Protein AF-A0A538BYQ7-F1 (afdb_monomer_lite)

Structure (mmCIF, N/CA/C/O backbone):
data_AF-A0A538BYQ7-F1
#
_entry.id   AF-A0A538BYQ7-F1
#
loop_
_atom_site.group_PDB
_atom_site.id
_atom_site.type_symbol
_atom_site.label_atom_id
_atom_site.label_alt_id
_atom_site.label_comp_id
_atom_site.label_asym_id
_atom_site.label_entity_id
_atom_site.label_seq_id
_atom_site.pdbx_PDB_ins_code
_atom_site.Cartn_x
_atom_site.Cartn_y
_atom_site.Cartn_z
_atom_site.occupancy
_atom_site.B_iso_or_equiv
_atom_site.auth_seq_id
_atom_site.auth_comp_id
_atom_site.auth_asym_id
_atom_site.auth_atom_id
_atom_site.pdbx_PDB_model_num
ATOM 1 N N . MET A 1 1 ? 15.990 -5.684 -23.318 1.00 61.00 1 MET A N 1
ATOM 2 C CA . MET A 1 1 ? 16.028 -4.240 -22.981 1.00 61.00 1 MET A CA 1
ATOM 3 C C . MET A 1 1 ? 15.165 -3.868 -21.769 1.00 61.00 1 MET A C 1
ATOM 5 O O . MET A 1 1 ? 15.606 -3.038 -20.991 1.00 61.00 1 MET A O 1
ATOM 9 N N . ILE A 1 2 ? 13.992 -4.482 -21.551 1.00 71.44 2 ILE A N 1
ATOM 10 C CA . ILE A 1 2 ? 13.089 -4.166 -20.419 1.00 71.44 2 ILE A CA 1
ATOM 11 C C . ILE A 1 2 ? 13.707 -4.408 -19.024 1.00 71.44 2 ILE A C 1
ATOM 13 O O . ILE A 1 2 ? 13.505 -3.619 -18.108 1.00 71.44 2 ILE A O 1
ATOM 17 N N . TRP A 1 3 ? 14.531 -5.452 -18.871 1.00 70.62 3 TRP A N 1
ATOM 18 C CA . TRP A 1 3 ? 15.130 -5.827 -17.584 1.00 70.62 3 TRP A CA 1
ATOM 19 C C . TRP A 1 3 ? 15.983 -4.708 -16.974 1.00 70.62 3 TRP A C 1
ATOM 21 O O . TRP A 1 3 ? 15.813 -4.357 -15.813 1.00 70.62 3 TRP A O 1
ATOM 31 N N . SER A 1 4 ? 16.848 -4.082 -17.774 1.00 72.00 4 SER A N 1
ATOM 32 C CA . SER A 1 4 ? 17.669 -2.949 -17.334 1.00 72.00 4 SER A CA 1
ATOM 33 C C . SER A 1 4 ? 16.856 -1.670 -17.106 1.00 72.00 4 SER A C 1
ATOM 35 O O . SER A 1 4 ? 17.278 -0.813 -16.338 1.00 72.00 4 SER A O 1
ATOM 37 N N . ALA A 1 5 ? 15.692 -1.534 -17.749 1.00 72.31 5 ALA A N 1
ATOM 38 C CA . ALA A 1 5 ? 14.814 -0.381 -17.571 1.00 72.31 5 ALA A CA 1
ATOM 39 C C . ALA A 1 5 ? 14.046 -0.435 -16.237 1.00 72.31 5 ALA A C 1
ATOM 41 O O . ALA A 1 5 ? 13.872 0.599 -15.591 1.00 72.31 5 ALA A O 1
ATOM 42 N N . ILE A 1 6 ? 13.636 -1.626 -15.784 1.00 73.88 6 ILE A N 1
ATOM 43 C CA . ILE A 1 6 ? 12.928 -1.824 -14.504 1.00 73.88 6 ILE A CA 1
ATOM 44 C C . ILE A 1 6 ? 13.789 -1.367 -13.321 1.00 73.88 6 ILE A C 1
ATOM 46 O O . ILE A 1 6 ? 13.311 -0.641 -12.455 1.00 73.88 6 ILE A O 1
ATOM 50 N N . TRP A 1 7 ? 15.076 -1.718 -13.326 1.00 78.25 7 TRP A N 1
ATOM 51 C CA . TRP A 1 7 ? 16.021 -1.359 -12.264 1.00 78.25 7 TRP A CA 1
ATOM 52 C C . TRP A 1 7 ? 16.630 0.044 -12.420 1.00 78.25 7 TRP A C 1
ATOM 54 O O . TRP A 1 7 ? 17.602 0.371 -11.739 1.00 78.25 7 TRP A O 1
ATOM 64 N N . SER A 1 8 ? 16.090 0.885 -13.311 1.00 86.00 8 SER A N 1
ATOM 65 C CA . SER A 1 8 ? 16.575 2.259 -13.447 1.00 86.00 8 SER A CA 1
ATOM 66 C C . SER A 1 8 ? 16.292 3.067 -12.169 1.00 86.00 8 SER A C 1
ATOM 68 O O . SER A 1 8 ? 15.213 2.931 -11.582 1.00 86.00 8 SER A O 1
ATOM 70 N N . PRO A 1 9 ? 17.216 3.949 -11.740 1.00 85.75 9 PRO A N 1
ATOM 71 C CA . PRO A 1 9 ? 17.037 4.749 -10.525 1.00 85.75 9 PRO A CA 1
ATOM 72 C C . PRO A 1 9 ? 15.730 5.549 -10.531 1.00 85.75 9 PRO A C 1
ATOM 74 O O . PRO A 1 9 ? 15.070 5.685 -9.504 1.00 85.75 9 PRO A O 1
ATOM 77 N N . THR A 1 10 ? 15.328 6.038 -11.707 1.00 86.75 10 THR A N 1
ATOM 78 C CA . THR A 1 10 ? 14.094 6.799 -11.908 1.00 86.75 10 THR A CA 1
ATOM 79 C C . THR A 1 10 ? 12.851 5.955 -11.636 1.00 86.75 10 THR A C 1
ATOM 81 O O . THR A 1 10 ? 11.977 6.398 -10.897 1.00 86.75 10 THR A O 1
ATOM 84 N N . ASN A 1 11 ? 12.775 4.728 -12.161 1.00 86.12 11 ASN A N 1
ATOM 85 C CA . ASN A 1 11 ? 11.619 3.854 -11.936 1.00 86.12 11 ASN A CA 1
ATOM 86 C C . ASN A 1 11 ? 11.509 3.410 -10.476 1.00 86.12 11 ASN A C 1
ATOM 88 O O . ASN A 1 11 ? 10.405 3.344 -9.935 1.00 86.12 11 ASN A O 1
ATOM 92 N N . VAL A 1 12 ? 12.646 3.178 -9.815 1.00 87.19 12 VAL A N 1
ATOM 93 C CA . VAL A 1 12 ? 12.677 2.871 -8.380 1.00 87.19 12 VAL A CA 1
ATOM 94 C C . VAL A 1 12 ? 12.162 4.060 -7.563 1.00 87.19 12 VAL A C 1
ATOM 96 O O . VAL A 1 12 ? 11.301 3.876 -6.706 1.00 87.19 12 VAL A O 1
ATOM 99 N N . LEU A 1 13 ? 12.612 5.284 -7.859 1.00 87.62 13 LEU A N 1
ATOM 100 C CA . LEU A 1 13 ? 12.125 6.504 -7.200 1.00 87.62 13 LEU A CA 1
ATOM 101 C C . LEU A 1 13 ? 10.619 6.706 -7.391 1.00 87.62 13 LEU A C 1
ATOM 103 O O . LEU A 1 13 ? 9.916 6.999 -6.425 1.00 87.62 13 LEU A O 1
ATOM 107 N N . VAL A 1 14 ? 10.111 6.513 -8.611 1.00 87.56 14 VAL A N 1
ATOM 108 C CA . VAL A 1 14 ? 8.674 6.622 -8.904 1.00 87.56 14 VAL A CA 1
ATOM 109 C C . VAL A 1 14 ? 7.879 5.572 -8.128 1.00 87.56 14 VAL A C 1
ATOM 111 O O . VAL A 1 14 ? 6.876 5.916 -7.503 1.00 87.56 14 VAL A O 1
ATOM 114 N N . GLY A 1 15 ? 8.346 4.320 -8.100 1.00 86.25 15 GLY A N 1
ATOM 115 C CA . GLY A 1 15 ? 7.708 3.245 -7.340 1.00 86.25 15 GLY A CA 1
ATOM 116 C C . GLY A 1 15 ? 7.676 3.523 -5.836 1.00 86.25 15 GLY A C 1
ATOM 117 O O . GLY A 1 15 ? 6.633 3.366 -5.199 1.00 86.25 15 GLY A O 1
ATOM 118 N N . VAL A 1 16 ? 8.787 4.006 -5.272 1.00 86.81 16 VAL A N 1
ATOM 119 C CA . VAL A 1 16 ? 8.877 4.361 -3.849 1.00 86.81 16 VAL A CA 1
ATOM 120 C C . VAL A 1 16 ? 7.970 5.548 -3.520 1.00 86.81 16 VAL A C 1
ATOM 122 O O . VAL A 1 16 ? 7.199 5.468 -2.566 1.00 86.81 16 VAL A O 1
ATOM 125 N N . CYS A 1 17 ? 7.985 6.621 -4.317 1.00 85.50 17 CYS A N 1
ATOM 126 C CA . CYS A 1 17 ? 7.098 7.768 -4.107 1.00 85.50 17 CYS A CA 1
ATOM 127 C C . CYS A 1 17 ? 5.623 7.358 -4.171 1.00 85.50 17 CYS A C 1
ATOM 129 O O . CYS A 1 17 ? 4.858 7.692 -3.268 1.00 85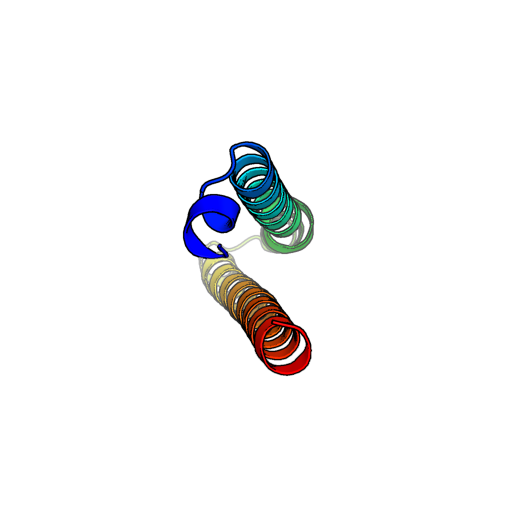.50 17 CYS A O 1
ATOM 131 N N . ALA A 1 18 ? 5.222 6.595 -5.190 1.00 84.94 18 ALA A N 1
ATOM 132 C CA . ALA A 1 18 ? 3.844 6.129 -5.330 1.00 84.94 18 ALA A CA 1
ATOM 133 C C . ALA A 1 18 ? 3.400 5.261 -4.139 1.00 84.94 18 ALA A C 1
ATOM 135 O O . ALA A 1 18 ? 2.279 5.419 -3.643 1.00 84.94 18 ALA A O 1
ATOM 136 N N . ALA A 1 19 ? 4.286 4.395 -3.634 1.00 81.94 19 ALA A N 1
ATOM 137 C CA . ALA A 1 19 ? 4.020 3.581 -2.453 1.00 81.94 19 ALA A CA 1
ATOM 138 C C . ALA A 1 19 ? 3.838 4.442 -1.191 1.00 81.94 19 ALA A C 1
ATOM 140 O O . ALA A 1 19 ? 2.862 4.264 -0.460 1.00 81.94 19 ALA A O 1
ATOM 141 N N . VAL A 1 20 ? 4.729 5.412 -0.961 1.00 83.38 20 VAL A N 1
ATOM 142 C CA . VAL A 1 20 ? 4.663 6.309 0.205 1.00 83.38 20 VAL A CA 1
ATOM 143 C C . VAL A 1 20 ? 3.412 7.186 0.156 1.00 83.38 20 VAL A C 1
ATOM 145 O O . VAL A 1 20 ? 2.716 7.301 1.164 1.00 83.38 20 VAL A O 1
ATOM 148 N N . PHE A 1 21 ? 3.073 7.753 -1.005 1.00 83.88 21 PHE A N 1
ATOM 149 C CA . PHE A 1 21 ? 1.856 8.552 -1.163 1.00 83.88 21 PHE A CA 1
ATOM 150 C C . PHE A 1 21 ? 0.591 7.722 -0.953 1.00 83.88 21 PHE A C 1
ATOM 152 O O . PHE A 1 21 ? -0.315 8.175 -0.259 1.00 83.88 21 PHE A O 1
ATOM 159 N N . THR A 1 22 ? 0.539 6.497 -1.478 1.00 80.50 22 THR A N 1
ATOM 160 C CA . THR A 1 22 ? -0.589 5.579 -1.248 1.00 80.50 22 THR A CA 1
ATOM 161 C C . THR A 1 22 ? -0.770 5.290 0.241 1.00 80.50 22 THR A C 1
ATOM 163 O O . THR A 1 22 ? -1.885 5.353 0.760 1.00 80.50 22 THR A O 1
ATOM 166 N N . LEU A 1 23 ? 0.331 5.025 0.947 1.00 75.62 23 LEU A N 1
ATOM 167 C CA . LEU A 1 23 ? 0.308 4.739 2.378 1.00 75.62 23 LEU A CA 1
ATOM 168 C C . LEU A 1 23 ? -0.109 5.971 3.199 1.00 75.62 23 LEU A C 1
ATOM 170 O O . LEU A 1 23 ? -0.915 5.855 4.123 1.00 75.62 23 LEU A O 1
ATOM 174 N N . ALA A 1 24 ? 0.380 7.156 2.825 1.00 76.44 24 ALA A N 1
ATOM 175 C CA . ALA A 1 24 ? 0.011 8.424 3.450 1.00 76.44 24 ALA A CA 1
ATOM 176 C C . ALA A 1 24 ? -1.470 8.776 3.222 1.00 76.44 24 ALA A C 1
ATOM 178 O O . ALA A 1 24 ? -2.157 9.175 4.162 1.00 76.44 24 ALA A O 1
ATOM 179 N N . LEU A 1 25 ? -1.985 8.579 2.004 1.00 75.31 25 LEU A N 1
ATOM 180 C CA . LEU A 1 25 ? -3.395 8.793 1.659 1.00 75.31 25 LEU A CA 1
ATOM 181 C C . LEU A 1 25 ? -4.310 7.821 2.408 1.00 75.31 25 LEU A C 1
ATOM 183 O O . LEU A 1 25 ? -5.334 8.245 2.939 1.00 75.31 25 LEU A O 1
ATOM 187 N N . TYR A 1 26 ? -3.931 6.546 2.519 1.00 67.94 2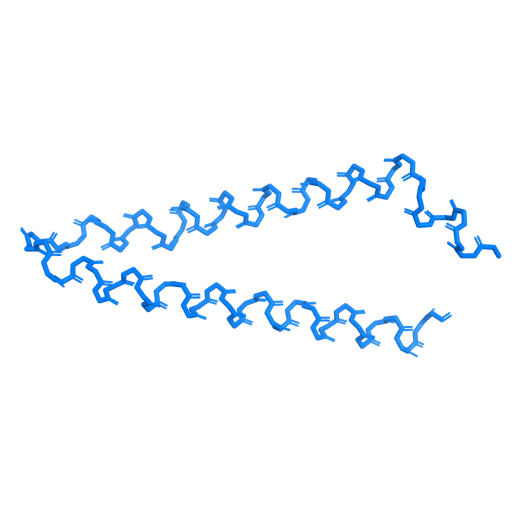6 TYR A N 1
ATOM 188 C CA . TYR A 1 26 ? -4.666 5.583 3.339 1.00 67.94 26 TYR A CA 1
ATOM 189 C C . TYR A 1 26 ? -4.715 6.007 4.811 1.00 67.94 26 TYR A C 1
ATOM 191 O O . TYR A 1 26 ? -5.789 6.041 5.418 1.00 67.94 26 TYR A O 1
ATOM 199 N N . ALA A 1 27 ? -3.565 6.368 5.384 1.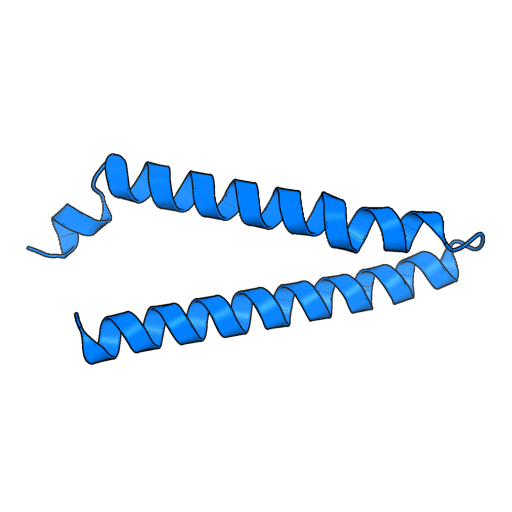00 66.00 27 ALA A N 1
ATOM 200 C CA . ALA A 1 27 ? -3.491 6.778 6.779 1.00 66.00 27 ALA A CA 1
ATOM 201 C C . ALA A 1 27 ? -4.306 8.058 7.047 1.00 66.00 27 ALA A C 1
ATOM 203 O O . ALA A 1 27 ? -5.035 8.126 8.037 1.00 66.00 27 ALA A O 1
ATOM 204 N N . GLY A 1 28 ? -4.220 9.051 6.157 1.00 68.00 28 GLY A N 1
ATOM 205 C CA . GLY A 1 28 ? -4.858 10.357 6.330 1.00 68.00 28 GLY A CA 1
ATOM 206 C C . GLY A 1 28 ? -6.351 10.390 6.000 1.00 68.00 28 GLY A C 1
ATOM 207 O O . GLY A 1 28 ? -7.122 10.982 6.749 1.00 68.00 28 GLY A O 1
ATOM 208 N N . LEU A 1 29 ? -6.779 9.765 4.900 1.00 60.84 29 LEU A N 1
ATOM 209 C CA . LEU A 1 29 ? -8.169 9.860 4.428 1.00 60.84 29 LEU A CA 1
ATOM 210 C C . LEU A 1 29 ? -9.068 8.728 4.918 1.00 60.84 29 LEU A C 1
ATOM 212 O O . LEU A 1 29 ? -10.279 8.911 4.979 1.00 60.84 29 LEU A O 1
ATOM 216 N N . ILE A 1 30 ? -8.507 7.565 5.251 1.00 62.81 30 ILE A N 1
ATOM 217 C CA . ILE A 1 30 ? -9.296 6.383 5.619 1.00 62.81 30 ILE A CA 1
ATOM 218 C C . ILE A 1 30 ? -9.094 6.048 7.098 1.00 62.81 30 ILE A C 1
ATOM 220 O O . ILE A 1 30 ? -10.068 5.930 7.841 1.00 62.81 30 ILE A O 1
ATOM 224 N N . LEU A 1 31 ? -7.843 5.931 7.553 1.00 56.91 31 LEU A N 1
ATOM 225 C CA . LEU A 1 31 ? -7.549 5.474 8.913 1.00 56.91 31 LEU A CA 1
ATOM 226 C C . LEU A 1 31 ? -7.825 6.553 9.977 1.00 56.91 31 LEU A C 1
ATOM 228 O O . LEU A 1 31 ? -8.415 6.256 11.017 1.00 56.91 31 LEU A O 1
ATOM 232 N N . ALA A 1 32 ? -7.453 7.810 9.716 1.00 60.00 32 ALA A N 1
ATOM 233 C CA . ALA A 1 32 ? -7.658 8.920 10.649 1.00 60.00 32 ALA A CA 1
ATOM 234 C C . ALA A 1 32 ? -9.143 9.236 10.954 1.00 60.00 32 ALA A C 1
ATOM 236 O O . ALA A 1 32 ? -9.487 9.298 12.139 1.00 60.00 32 ALA A O 1
ATOM 237 N N . PRO A 1 33 ? -10.061 9.385 9.971 1.00 54.50 33 PRO A N 1
ATOM 238 C CA . PRO A 1 33 ? -11.472 9.642 10.281 1.00 54.50 33 PRO A CA 1
ATOM 239 C C . PRO A 1 33 ? -12.180 8.428 10.903 1.00 54.50 33 PRO A C 1
ATOM 241 O O . PRO A 1 33 ? -13.052 8.604 11.758 1.00 54.50 33 PRO A O 1
ATOM 244 N N . ALA A 1 34 ? -11.774 7.201 10.549 1.00 56.38 34 ALA A N 1
ATOM 245 C CA . ALA A 1 34 ? -12.319 5.980 11.146 1.00 56.38 34 ALA A CA 1
ATOM 246 C C . ALA A 1 34 ? -11.998 5.876 12.649 1.00 56.38 34 ALA A C 1
ATOM 248 O O . ALA A 1 34 ? -12.838 5.453 13.445 1.00 56.38 34 ALA A O 1
ATOM 249 N N . TRP A 1 35 ? -10.807 6.320 13.062 1.00 46.44 35 TRP A N 1
ATOM 250 C CA . TRP A 1 35 ? -10.376 6.284 14.463 1.00 46.44 35 TRP A CA 1
ATOM 251 C C . TRP A 1 35 ? -11.010 7.383 15.330 1.00 46.44 35 TRP A C 1
ATOM 253 O O . TRP A 1 35 ? -11.142 7.213 16.550 1.00 46.44 35 TRP A O 1
ATOM 263 N N . ALA A 1 36 ? -11.395 8.502 14.709 1.00 54.78 36 ALA A N 1
ATOM 264 C CA . ALA A 1 36 ? -11.949 9.679 15.374 1.00 54.78 36 ALA A CA 1
ATOM 265 C C . ALA A 1 36 ? -13.443 9.553 15.736 1.00 54.78 36 ALA A C 1
ATOM 267 O O . ALA A 1 36 ? -13.901 10.270 16.620 1.00 54.78 36 ALA A O 1
ATOM 268 N N . SER A 1 37 ? -14.198 8.639 15.110 1.00 51.72 37 SER A N 1
ATOM 269 C CA . SER A 1 37 ? -15.660 8.562 15.298 1.00 51.72 37 SER A CA 1
ATOM 270 C C . SER A 1 37 ? -16.150 7.688 16.466 1.00 51.72 37 SER A C 1
ATOM 272 O O . SER A 1 37 ? -17.311 7.814 16.840 1.00 51.72 37 SER A O 1
ATOM 274 N N . TYR A 1 38 ? -15.325 6.817 17.071 1.00 49.97 38 TYR A N 1
ATOM 275 C CA . TYR A 1 38 ? -15.827 5.803 18.024 1.00 49.97 38 TYR A CA 1
ATOM 276 C C . TYR A 1 38 ? -15.095 5.757 19.376 1.00 49.97 38 TYR A C 1
ATOM 278 O O . TYR A 1 38 ? -13.865 5.716 19.448 1.00 49.97 38 TYR A O 1
ATOM 286 N N . ALA A 1 39 ? -15.885 5.722 20.460 1.00 52.06 39 ALA A N 1
ATOM 287 C CA . ALA A 1 39 ? -15.441 5.831 21.856 1.00 52.06 39 ALA A CA 1
ATOM 288 C C . ALA A 1 39 ? -15.128 4.486 22.561 1.00 52.06 39 ALA A C 1
ATOM 290 O O . ALA A 1 39 ? -14.539 4.503 23.642 1.00 52.06 39 ALA A O 1
ATOM 291 N N . ARG A 1 40 ? -15.476 3.317 21.988 1.00 53.69 40 ARG A N 1
ATOM 292 C CA . ARG A 1 40 ? -15.167 1.984 22.563 1.00 53.69 40 ARG A CA 1
ATOM 293 C C . ARG A 1 40 ? -14.083 1.248 21.760 1.00 53.69 40 ARG A C 1
ATOM 295 O O . ARG A 1 40 ? -14.152 1.145 20.540 1.00 53.69 40 ARG A O 1
ATOM 302 N N . LEU A 1 41 ? -13.092 0.684 22.464 1.00 54.72 41 LEU A N 1
ATOM 303 C CA . LEU A 1 41 ? -11.925 -0.021 21.893 1.00 54.72 41 LEU A CA 1
ATOM 304 C C . LEU A 1 41 ? -12.284 -1.208 20.978 1.00 54.72 41 LEU A C 1
ATO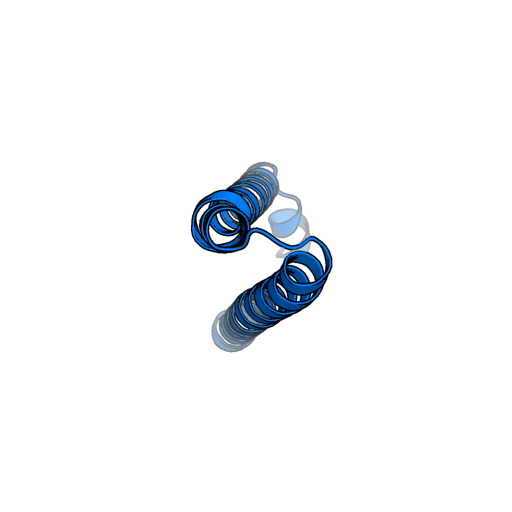M 306 O O . LEU A 1 41 ? -11.556 -1.486 20.029 1.00 54.72 41 LEU A O 1
ATOM 310 N N . TRP A 1 42 ? -13.408 -1.878 21.236 1.00 48.66 42 TRP A N 1
ATOM 311 C CA . TRP A 1 42 ? -13.858 -3.036 20.458 1.00 48.66 42 TRP A CA 1
ATOM 312 C C . TRP A 1 42 ? -14.452 -2.667 19.087 1.00 48.66 42 TRP A C 1
ATOM 314 O O . TRP A 1 42 ? -14.297 -3.430 18.139 1.00 48.66 42 TRP A O 1
ATOM 324 N N . GLU A 1 43 ? -15.043 -1.478 18.931 1.00 55.16 43 GLU A N 1
ATOM 325 C CA . GLU A 1 43 ? -15.550 -0.988 17.633 1.00 55.16 43 GLU A CA 1
ATOM 326 C C . GLU A 1 43 ? -14.423 -0.451 16.738 1.00 55.16 43 GLU A C 1
ATOM 328 O O . GLU A 1 43 ? -14.479 -0.582 15.516 1.00 55.16 43 GLU A O 1
ATOM 333 N N . ARG A 1 44 ? -13.337 0.059 17.337 1.00 55.19 44 ARG A N 1
ATOM 334 C CA . ARG A 1 44 ? -12.135 0.488 16.601 1.00 55.19 44 ARG A CA 1
ATOM 335 C C . ARG A 1 44 ? -11.440 -0.659 15.864 1.00 55.19 44 ARG A C 1
ATOM 337 O O . ARG A 1 44 ? -10.936 -0.447 14.765 1.00 55.19 44 ARG A O 1
ATOM 344 N N . LEU A 1 45 ? -11.433 -1.866 16.436 1.00 56.75 45 LEU A N 1
ATOM 345 C CA . LEU A 1 45 ? -10.840 -3.052 15.804 1.00 56.75 45 LEU A CA 1
ATOM 346 C C . LEU A 1 45 ? -11.631 -3.503 14.569 1.00 56.75 45 LEU A C 1
ATOM 348 O O . LEU A 1 45 ? -11.034 -3.755 13.526 1.00 56.75 45 LEU A O 1
ATOM 352 N N . ALA A 1 46 ? -12.963 -3.547 14.653 1.00 58.16 46 ALA A N 1
ATOM 353 C CA . ALA A 1 46 ? -13.811 -3.894 13.512 1.00 58.16 46 ALA A CA 1
ATOM 354 C C . ALA A 1 46 ? -13.713 -2.849 12.384 1.00 58.16 46 ALA A C 1
ATOM 356 O O . ALA A 1 46 ? -13.615 -3.210 11.210 1.00 58.16 46 ALA A O 1
ATOM 357 N N . ALA A 1 47 ? -13.657 -1.561 12.735 1.00 57.22 47 ALA A N 1
ATOM 358 C CA . ALA A 1 47 ? -13.458 -0.485 11.768 1.00 57.22 47 ALA A CA 1
ATOM 359 C C . ALA A 1 47 ? -12.086 -0.573 11.073 1.00 57.22 47 ALA A C 1
ATOM 361 O O . ALA A 1 47 ? -12.016 -0.424 9.856 1.00 57.22 47 ALA A O 1
ATOM 362 N N . ALA A 1 48 ? -11.013 -0.896 11.806 1.00 58.88 48 ALA A N 1
ATOM 363 C CA . ALA A 1 48 ? -9.676 -1.071 11.232 1.00 58.88 48 ALA A CA 1
ATOM 364 C C . ALA A 1 48 ? -9.593 -2.251 10.242 1.00 58.88 48 ALA A C 1
ATOM 366 O O . ALA A 1 48 ? -8.890 -2.173 9.233 1.00 58.88 48 ALA A O 1
ATOM 367 N N . VAL A 1 49 ? -10.331 -3.337 10.492 1.00 63.56 49 VAL A N 1
ATOM 368 C CA . VAL A 1 49 ? -10.437 -4.461 9.544 1.00 63.56 49 VAL A CA 1
ATOM 369 C C . VAL A 1 49 ? -11.162 -4.027 8.267 1.00 63.56 49 VAL A C 1
ATOM 371 O O . VAL A 1 49 ? -10.733 -4.378 7.168 1.00 63.56 49 VAL A O 1
ATOM 374 N N . LEU A 1 50 ? -12.215 -3.216 8.390 1.00 61.56 50 LEU A N 1
ATOM 375 C CA . LEU A 1 50 ? -12.958 -2.708 7.237 1.00 61.56 50 LEU A CA 1
ATOM 376 C C . LEU A 1 50 ? -12.108 -1.743 6.393 1.00 61.56 50 LEU A C 1
ATOM 378 O O . LEU A 1 50 ? -12.126 -1.821 5.166 1.00 61.56 50 LEU A O 1
ATOM 382 N N . THR A 1 51 ? -11.300 -0.885 7.024 1.00 63.41 51 THR A N 1
ATOM 383 C CA . THR A 1 51 ? -10.364 -0.016 6.294 1.00 63.41 51 THR A CA 1
ATOM 384 C C . THR 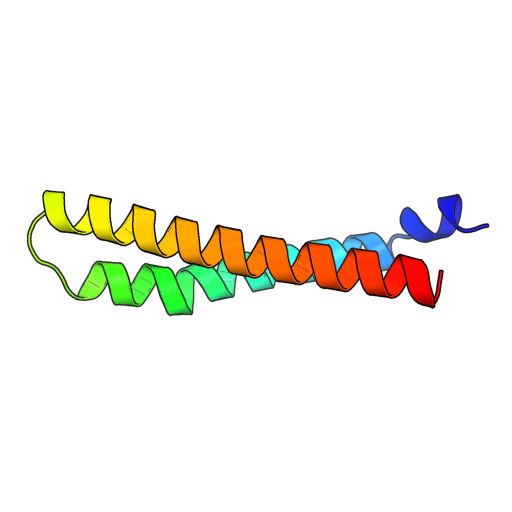A 1 51 ? -9.241 -0.809 5.630 1.00 63.41 51 THR A C 1
ATOM 386 O O . THR A 1 51 ? -8.883 -0.508 4.493 1.00 63.41 51 THR A O 1
ATOM 389 N N . LEU A 1 52 ? -8.726 -1.860 6.282 1.00 63.56 52 LEU A N 1
ATOM 390 C CA . LEU A 1 52 ? -7.746 -2.768 5.676 1.00 63.56 52 LEU A CA 1
ATOM 391 C C . LEU A 1 52 ? -8.318 -3.493 4.454 1.00 63.56 52 LEU A C 1
ATOM 393 O O . LEU A 1 52 ? -7.611 -3.645 3.461 1.00 63.56 52 LEU A O 1
ATOM 397 N N . TYR A 1 53 ? -9.593 -3.889 4.494 1.00 59.53 53 TYR A N 1
ATOM 398 C CA . TYR A 1 53 ? -10.283 -4.456 3.335 1.00 59.53 53 TYR A CA 1
ATOM 399 C C . TYR A 1 53 ? -10.380 -3.447 2.183 1.00 59.53 53 TYR A C 1
ATOM 401 O O . TYR A 1 53 ? -10.064 -3.783 1.044 1.00 59.53 53 TYR A O 1
ATOM 409 N N . VAL A 1 54 ? -10.737 -2.191 2.468 1.00 69.38 54 VAL A N 1
ATOM 410 C CA . VAL A 1 54 ? -10.770 -1.125 1.452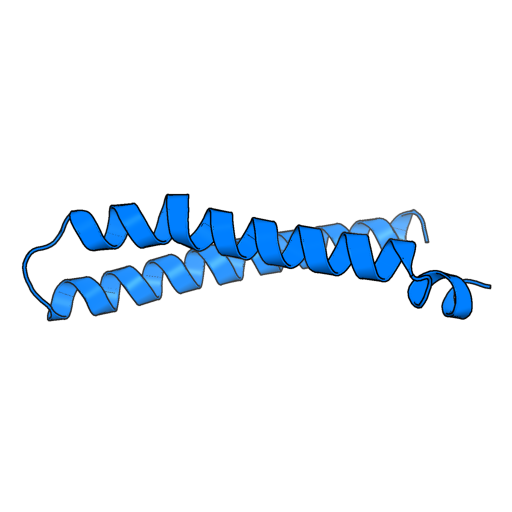 1.00 69.38 54 VAL A CA 1
ATOM 411 C C . VAL A 1 54 ? -9.381 -0.879 0.853 1.00 69.38 54 VAL A C 1
ATOM 413 O O . VAL A 1 54 ? -9.267 -0.751 -0.365 1.00 69.38 54 VAL A O 1
ATOM 416 N N . LEU A 1 55 ? -8.317 -0.882 1.665 1.00 65.12 55 LEU A N 1
ATOM 417 C CA . LEU A 1 55 ? -6.941 -0.802 1.160 1.00 65.12 55 LEU A CA 1
ATOM 418 C C . LEU A 1 55 ? -6.607 -2.000 0.276 1.00 65.12 55 LEU A C 1
ATOM 420 O O . LEU A 1 55 ? -6.055 -1.816 -0.805 1.00 65.12 55 LEU A O 1
ATOM 424 N N . ALA A 1 56 ? -6.960 -3.212 0.702 1.00 72.69 56 ALA A N 1
ATOM 425 C CA . ALA A 1 56 ? -6.704 -4.425 -0.065 1.00 72.69 56 ALA A CA 1
ATOM 426 C C . ALA A 1 56 ? -7.415 -4.397 -1.426 1.00 72.69 56 ALA A C 1
ATOM 428 O O . ALA A 1 56 ? -6.809 -4.756 -2.435 1.00 72.69 56 ALA A O 1
ATOM 429 N N . VAL A 1 57 ? -8.661 -3.914 -1.481 1.00 75.81 57 VAL A N 1
ATOM 430 C CA . VAL A 1 57 ? -9.402 -3.742 -2.739 1.00 75.81 57 VAL A CA 1
ATOM 431 C C . VAL A 1 57 ? -8.765 -2.659 -3.609 1.00 75.81 57 VAL A C 1
ATOM 433 O O . VAL A 1 57 ? -8.557 -2.891 -4.796 1.00 75.81 57 VAL A O 1
ATOM 436 N N . LEU A 1 58 ? -8.402 -1.504 -3.046 1.00 75.94 58 LEU A N 1
ATOM 437 C CA . LEU A 1 58 ? -7.801 -0.407 -3.811 1.00 75.94 58 LEU A CA 1
ATOM 438 C C . LEU A 1 58 ? -6.439 -0.806 -4.403 1.00 75.94 58 LEU A C 1
ATOM 440 O O . LEU A 1 58 ? -6.169 -0.548 -5.576 1.00 75.94 58 LEU A O 1
ATOM 444 N N . VAL A 1 59 ? -5.613 -1.499 -3.613 1.00 78.38 59 VAL A N 1
ATOM 445 C CA . VAL A 1 59 ? -4.345 -2.081 -4.072 1.00 78.38 59 VAL A CA 1
ATOM 446 C C . VAL A 1 59 ? -4.607 -3.159 -5.119 1.00 78.38 59 VAL A C 1
ATOM 448 O O . VAL A 1 59 ? -3.963 -3.149 -6.163 1.00 78.38 59 VAL A O 1
ATOM 451 N N . GLY A 1 60 ? -5.571 -4.053 -4.892 1.00 77.38 60 GLY A N 1
ATOM 452 C CA . GLY A 1 60 ? -5.927 -5.111 -5.838 1.00 77.38 60 GLY A CA 1
ATOM 453 C C . GLY A 1 60 ? -6.353 -4.566 -7.202 1.00 77.38 60 GLY A C 1
ATOM 454 O O . GLY A 1 60 ? -5.850 -5.021 -8.228 1.00 77.38 60 GLY A O 1
ATOM 455 N N . VAL A 1 61 ? -7.213 -3.545 -7.225 1.00 82.50 61 VAL A N 1
ATOM 456 C CA . VAL A 1 61 ? -7.645 -2.872 -8.461 1.00 82.50 61 VAL A CA 1
ATOM 457 C C . VAL A 1 61 ? -6.476 -2.138 -9.123 1.00 82.50 61 VAL A C 1
ATOM 459 O O . VAL A 1 61 ? -6.321 -2.224 -10.340 1.00 82.50 61 VAL A O 1
ATOM 462 N N . GLY A 1 62 ? -5.618 -1.473 -8.345 1.00 79.00 62 GLY A N 1
ATOM 463 C CA . GLY A 1 62 ? -4.418 -0.811 -8.864 1.00 79.00 62 GLY A CA 1
ATOM 464 C C . GLY A 1 62 ? -3.432 -1.784 -9.520 1.00 79.00 62 GLY A C 1
ATOM 465 O O . GLY A 1 62 ? -2.961 -1.533 -10.628 1.00 79.00 62 GLY A O 1
ATOM 466 N N . VAL A 1 63 ? -3.170 -2.927 -8.882 1.00 84.81 63 VAL A N 1
ATOM 467 C CA . VAL A 1 63 ? -2.312 -3.992 -9.427 1.00 84.81 63 VAL A CA 1
ATOM 468 C C . VAL A 1 63 ? -2.943 -4.614 -10.671 1.00 84.81 63 VAL A C 1
ATOM 470 O O . VAL A 1 63 ? -2.252 -4.799 -11.670 1.00 84.81 63 VAL A O 1
ATOM 473 N N . ALA A 1 64 ? -4.249 -4.890 -10.651 1.00 84.56 64 ALA A N 1
ATOM 474 C CA . ALA A 1 64 ? -4.960 -5.423 -11.811 1.00 84.56 64 ALA A CA 1
ATOM 475 C C . ALA A 1 64 ? -4.908 -4.457 -13.007 1.00 84.56 64 ALA A C 1
ATOM 477 O O . ALA A 1 64 ? -4.643 -4.886 -14.130 1.00 84.56 64 ALA A O 1
ATOM 478 N N . GLY A 1 65 ? -5.089 -3.154 -12.769 1.00 84.44 65 GLY A N 1
ATOM 479 C CA . GLY A 1 65 ? -4.961 -2.119 -13.794 1.00 84.44 65 GLY A CA 1
ATOM 480 C C . GLY A 1 65 ? -3.540 -2.005 -14.349 1.00 84.44 65 GLY A C 1
ATOM 481 O O . GLY A 1 65 ? -3.363 -1.922 -15.563 1.00 84.44 65 GLY A O 1
ATOM 482 N N . ALA A 1 66 ? -2.522 -2.070 -13.486 1.00 76.94 66 ALA A N 1
ATOM 483 C CA . ALA A 1 66 ? -1.122 -2.061 -13.908 1.00 76.94 66 ALA A CA 1
ATOM 484 C C . ALA A 1 66 ? -0.765 -3.299 -14.747 1.00 76.94 66 ALA A C 1
ATOM 486 O O . ALA A 1 66 ? -0.143 -3.169 -15.799 1.00 76.94 66 ALA A O 1
ATOM 487 N N . LEU A 1 67 ? -1.203 -4.491 -14.329 1.00 82.62 67 LEU A N 1
ATOM 488 C CA . LEU A 1 67 ? -1.008 -5.732 -15.084 1.00 82.62 67 LEU A CA 1
ATOM 489 C C . LEU A 1 67 ? -1.724 -5.694 -16.438 1.00 82.62 67 LEU A C 1
ATOM 491 O O . LEU A 1 67 ? -1.147 -6.114 -17.439 1.00 82.62 67 LEU A O 1
ATOM 495 N N . ALA A 1 68 ? -2.944 -5.154 -16.491 1.00 86.06 68 ALA A N 1
ATOM 496 C CA . ALA A 1 68 ? -3.664 -4.964 -17.746 1.00 86.06 68 ALA A CA 1
ATOM 497 C C . ALA A 1 68 ? -2.919 -3.998 -18.681 1.00 86.06 68 ALA A C 1
ATOM 499 O O . ALA A 1 68 ? -2.746 -4.301 -19.858 1.00 86.06 68 ALA A O 1
ATOM 500 N N . ALA A 1 69 ? -2.419 -2.872 -18.166 1.00 83.12 69 ALA A N 1
ATOM 501 C CA . ALA A 1 69 ? -1.644 -1.919 -18.957 1.00 83.12 69 ALA A CA 1
ATOM 502 C C . ALA A 1 69 ? -0.361 -2.546 -19.530 1.00 83.12 69 ALA A C 1
ATOM 504 O O . ALA A 1 69 ? -0.054 -2.338 -20.702 1.00 83.12 69 ALA A O 1
ATOM 505 N N . VAL A 1 70 ? 0.347 -3.361 -18.740 1.00 82.50 70 VAL A N 1
ATOM 506 C CA . VAL A 1 70 ? 1.516 -4.118 -19.217 1.00 82.50 70 VAL A CA 1
ATOM 507 C C . VAL A 1 70 ? 1.120 -5.141 -20.282 1.00 82.50 70 VAL A C 1
ATOM 509 O O . VAL A 1 70 ? 1.843 -5.296 -21.251 1.00 82.50 70 VAL A O 1
ATOM 512 N N . TYR A 1 71 ? -0.022 -5.816 -20.149 1.00 82.44 71 TYR A N 1
ATOM 513 C CA . TYR A 1 71 ? -0.469 -6.786 -21.152 1.00 82.44 71 TYR A CA 1
ATOM 514 C C . TYR A 1 71 ? -0.839 -6.140 -22.498 1.00 82.44 71 TYR A C 1
ATOM 516 O O . TYR A 1 71 ? -0.582 -6.721 -23.548 1.00 82.44 71 TYR A O 1
ATOM 524 N N . PHE A 1 72 ? -1.458 -4.955 -22.481 1.00 83.31 72 PHE A N 1
ATOM 525 C CA . PHE A 1 72 ? -1.898 -4.276 -23.705 1.00 83.31 72 PHE A CA 1
ATOM 526 C C . PHE A 1 72 ? -0.808 -3.430 -24.382 1.00 83.31 72 PHE A C 1
ATOM 528 O O . PHE A 1 72 ? -0.893 -3.213 -25.589 1.00 83.31 72 PHE A O 1
ATOM 535 N N . TRP A 1 73 ? 0.178 -2.929 -23.630 1.00 79.19 73 TRP A N 1
ATOM 536 C CA . TRP A 1 73 ? 1.175 -1.963 -24.123 1.00 79.19 73 TRP A CA 1
ATOM 537 C C . TRP A 1 73 ? 2.640 -2.336 -23.862 1.00 79.19 73 TRP A C 1
ATOM 539 O O . TRP A 1 73 ? 3.527 -1.600 -24.305 1.00 79.19 73 TRP A O 1
ATOM 549 N N . GLY A 1 74 ? 2.899 -3.413 -23.120 1.00 54.31 74 GLY A N 1
ATOM 550 C CA . GLY A 1 74 ? 4.237 -3.963 -22.874 1.00 54.31 74 GLY A CA 1
ATOM 551 C C . GLY A 1 74 ? 4.605 -5.045 -23.876 1.00 54.31 74 GLY A C 1
ATOM 552 O O . GLY A 1 74 ? 5.820 -5.151 -24.156 1.00 54.31 74 GLY A O 1
#

pLDDT: mean 71.16, std 12.38, range [46.44, 87.62]

Secondary structure (DSSP, 8-state):
-HHHHHT-HHHHHHHHHHHHHHHHHIIIIIIHHHHHS--SHHHHHHHHHHHHHHHHHHHHHHHHHHHHHHHHH-

Foldseek 3Di:
DVVVVCPDPVNVVVVVVVVVVLVVCLCPVQLVVLCVPDDDPVSNVVSVVVSVVVSVVVVVVVVVVVVVCVVVPD

Radius of gyration: 16.88 Å; chains: 1; bounding box: 34×17×47 Å

Sequence (74 aa):
MIWSAIWSPTNVLVGVCAAVFTLALYAGLILAPAWASYARLWERLAAAVLTLYVLAVLVGVGVAGALAAVYFWG